Protein AF-A0A973MLP5-F1 (afdb_monomer_lite)

Secondary structure (DSSP, 8-state):
-HHHHHHHHHHHHHHS-PPEEEE-TTS-EEEEEEEEEEEETTEEEEEEEEEETTEEEEEEEEETTTHHHHHHHHHHT--EEEE-TTSEEEEEE-SSSSEEEEEEEEEEEETTEEEEEEEEEEEEGGGHHHHHHHHHHHHHHHGGG--

pLDDT: mean 86.22, std 13.73, range [50.25, 98.44]

Sequence (147 aa):
MSDFHHALDAVIADITPQPWDHTTPDGTRLRVIPDGQPAGEGEAEVLLQITVDKTLAAQLGITTTDLPGLIGALTARRPWETSTVLDSLLDLTYPDDASVLLLITETVWEDRDNHAVSTSIRLPEQQRLPLASALRRAYDVARGWED

Foldseek 3Di:
DVVVVVVVVVVCVVLVQDWDWDADPQGKMWIWALPLDAPDAQKFWIKIFIAHPNHGQDIDTDILVCLVVLLCCLVVVHWDKDADPQRKIWTWHDPDPFWIKIKIWHWDDDDPDIDIDIDMDIDTNVCSNVVSVSSVSSSVSSNVSGD

Radius of gyration: 16.74 Å; chains: 1; bounding box: 30×42×54 Å

Structure (mmCIF, N/CA/C/O backbone):
data_AF-A0A973MLP5-F1
#
_entry.id   AF-A0A973MLP5-F1
#
loop_
_atom_site.group_PDB
_atom_site.id
_atom_site.type_symbol
_atom_site.label_atom_id
_atom_site.label_alt_id
_atom_site.label_comp_id
_atom_site.label_asym_id
_atom_site.label_entity_id
_atom_site.label_seq_id
_atom_site.pdbx_PDB_ins_code
_atom_site.Cartn_x
_atom_site.Cartn_y
_atom_site.Cartn_z
_atom_site.occupancy
_atom_site.B_iso_or_equiv
_atom_site.auth_seq_id
_atom_site.auth_comp_id
_atom_site.auth_asym_id
_atom_site.auth_atom_id
_atom_site.pdbx_PDB_model_num
ATOM 1 N N . MET A 1 1 ? 13.971 -0.655 39.583 1.00 51.66 1 MET A N 1
ATOM 2 C CA . MET A 1 1 ? 13.082 0.212 38.769 1.00 51.66 1 MET A CA 1
ATOM 3 C C . MET A 1 1 ? 13.498 0.331 37.296 1.00 51.66 1 MET A C 1
ATOM 5 O O . MET A 1 1 ? 12.648 0.716 36.506 1.00 51.66 1 MET A O 1
ATOM 9 N N . SER A 1 2 ? 14.734 -0.026 36.901 1.00 59.03 2 SER A N 1
ATOM 10 C CA . SER A 1 2 ? 15.176 -0.034 35.488 1.00 59.03 2 SER A CA 1
ATOM 11 C C . SER A 1 2 ? 14.609 -1.201 34.662 1.00 59.03 2 SER A C 1
ATOM 13 O O . SER A 1 2 ? 14.327 -1.021 33.486 1.00 59.03 2 SER A O 1
ATOM 15 N N . ASP A 1 3 ? 14.389 -2.368 35.279 1.00 71.56 3 ASP A N 1
ATOM 16 C CA . ASP A 1 3 ? 13.869 -3.566 34.589 1.00 71.56 3 ASP A CA 1
ATOM 17 C C . ASP A 1 3 ? 12.427 -3.414 34.097 1.00 71.56 3 ASP A C 1
ATOM 19 O O . ASP A 1 3 ? 12.083 -3.902 33.028 1.00 71.56 3 ASP A O 1
ATOM 23 N N . PHE A 1 4 ? 11.576 -2.718 34.861 1.00 68.06 4 PHE A N 1
ATOM 24 C CA . PHE A 1 4 ? 10.172 -2.542 34.489 1.00 68.06 4 PHE A CA 1
ATOM 25 C C . PHE A 1 4 ? 10.020 -1.628 33.274 1.00 68.06 4 PHE A C 1
ATOM 27 O O . PHE A 1 4 ? 9.259 -1.957 32.379 1.00 68.06 4 PHE A O 1
ATOM 34 N N . HIS A 1 5 ? 10.772 -0.525 33.208 1.00 53.66 5 HIS A N 1
ATOM 35 C CA . HIS A 1 5 ? 10.753 0.350 32.035 1.00 53.66 5 HIS A CA 1
ATOM 36 C C . HIS A 1 5 ? 11.339 -0.345 30.807 1.00 53.66 5 HIS A C 1
ATOM 38 O O . HIS A 1 5 ? 10.755 -0.249 29.746 1.00 53.66 5 HIS A O 1
ATOM 44 N N . HIS A 1 6 ? 12.406 -1.136 30.952 1.00 63.72 6 HIS A N 1
ATOM 45 C CA . HIS A 1 6 ? 12.964 -1.886 29.825 1.00 63.72 6 HIS A CA 1
ATOM 46 C C . HIS A 1 6 ? 12.014 -2.983 29.316 1.00 63.72 6 HIS A C 1
ATOM 48 O O . HIS A 1 6 ? 11.862 -3.165 28.113 1.00 63.72 6 HIS A O 1
ATOM 54 N N . ALA A 1 7 ? 11.341 -3.699 30.223 1.00 63.44 7 ALA A N 1
ATOM 55 C CA . ALA A 1 7 ? 10.316 -4.672 29.861 1.00 63.44 7 ALA A CA 1
ATOM 56 C C . ALA A 1 7 ? 9.083 -3.996 29.245 1.00 63.44 7 ALA A C 1
ATOM 58 O O . ALA A 1 7 ? 8.513 -4.523 28.297 1.00 63.44 7 ALA A O 1
ATOM 59 N N . LEU A 1 8 ? 8.691 -2.825 29.753 1.00 58.28 8 LEU A N 1
ATOM 60 C CA . LEU A 1 8 ? 7.599 -2.033 29.200 1.00 58.28 8 LEU A CA 1
ATOM 61 C C . LEU A 1 8 ? 7.960 -1.485 27.817 1.00 58.28 8 LEU A C 1
ATOM 63 O O . LEU A 1 8 ? 7.131 -1.581 26.932 1.00 58.28 8 LEU A O 1
ATOM 67 N N . ASP A 1 9 ? 9.180 -0.995 27.599 1.00 52.22 9 ASP A N 1
ATOM 68 C CA . ASP A 1 9 ? 9.661 -0.508 26.301 1.00 52.22 9 ASP A CA 1
ATOM 69 C C . ASP A 1 9 ? 9.785 -1.648 25.282 1.00 52.22 9 ASP A C 1
ATOM 71 O O . ASP A 1 9 ? 9.446 -1.468 24.117 1.00 52.22 9 ASP A O 1
ATOM 75 N N . ALA A 1 10 ? 10.215 -2.839 25.713 1.00 55.44 10 ALA A N 1
ATOM 76 C CA . ALA A 1 10 ? 10.251 -4.037 24.875 1.00 55.44 10 ALA A CA 1
ATOM 77 C C . ALA A 1 10 ? 8.840 -4.509 24.500 1.00 55.44 10 ALA A C 1
ATOM 79 O O . ALA A 1 10 ? 8.581 -4.810 23.340 1.00 55.44 10 ALA A O 1
ATOM 80 N N . VAL A 1 11 ? 7.913 -4.509 25.464 1.00 57.78 11 VAL A N 1
ATOM 81 C CA . VAL A 1 11 ? 6.503 -4.799 25.203 1.00 57.78 11 VAL A CA 1
ATOM 82 C C . VAL A 1 11 ? 5.937 -3.734 24.273 1.00 57.78 11 VAL A C 1
ATOM 84 O O . VAL A 1 11 ? 5.436 -4.096 23.225 1.00 57.78 11 VAL A O 1
ATOM 87 N N . ILE A 1 12 ? 6.093 -2.441 24.565 1.00 52.91 12 ILE A N 1
ATOM 88 C CA . ILE A 1 12 ? 5.662 -1.327 23.708 1.00 52.91 12 ILE A CA 1
ATOM 89 C C . ILE A 1 12 ? 6.242 -1.464 22.298 1.00 52.91 12 ILE A C 1
ATOM 91 O O . ILE A 1 12 ? 5.501 -1.268 21.346 1.00 52.91 12 ILE A O 1
ATOM 95 N N . ALA A 1 13 ? 7.505 -1.848 22.122 1.00 54.75 13 ALA A N 1
ATOM 96 C CA . ALA A 1 13 ? 8.087 -2.096 20.802 1.00 54.75 13 ALA A CA 1
ATOM 97 C C . ALA A 1 13 ? 7.455 -3.301 20.075 1.00 54.75 13 ALA A C 1
ATOM 99 O O . ALA A 1 13 ? 7.310 -3.248 18.853 1.00 54.75 13 ALA A O 1
ATOM 100 N N . ASP A 1 14 ? 7.047 -4.335 20.818 1.00 50.25 14 ASP A N 1
ATOM 101 C CA . ASP A 1 14 ? 6.340 -5.522 20.315 1.00 50.25 14 ASP A CA 1
ATOM 102 C C . ASP A 1 14 ? 4.848 -5.265 20.007 1.00 50.25 14 ASP A C 1
ATOM 104 O O . ASP A 1 14 ? 4.298 -5.891 19.100 1.00 50.25 14 ASP A O 1
ATOM 108 N N . ILE A 1 15 ? 4.177 -4.358 20.734 1.00 55.72 15 ILE A N 1
ATOM 109 C CA . ILE A 1 15 ? 2.757 -3.988 20.518 1.00 55.72 15 ILE A CA 1
ATOM 110 C C . ILE A 1 15 ? 2.563 -2.712 19.688 1.00 55.72 15 ILE A C 1
ATOM 112 O O . ILE A 1 15 ? 1.469 -2.508 19.164 1.00 55.72 15 ILE A O 1
ATOM 116 N N . THR A 1 16 ? 3.587 -1.873 19.513 1.00 59.19 16 THR A N 1
ATOM 117 C CA . THR A 1 16 ? 3.548 -0.762 18.552 1.00 59.19 16 THR A CA 1
ATOM 118 C C . THR A 1 16 ? 3.746 -1.366 17.170 1.00 59.19 16 THR A C 1
ATOM 120 O O . THR A 1 16 ? 4.807 -1.942 16.909 1.00 59.19 16 THR A O 1
ATOM 123 N N . PRO A 1 17 ? 2.765 -1.274 16.262 1.00 62.91 17 PRO A N 1
ATOM 124 C CA . PRO A 1 17 ? 2.899 -1.889 14.957 1.00 62.91 17 PRO A CA 1
ATOM 125 C C . PRO A 1 17 ? 4.029 -1.197 14.220 1.00 62.91 17 PRO A C 1
ATOM 127 O O . PRO A 1 17 ? 3.962 -0.016 13.882 1.00 62.91 17 PRO A O 1
ATOM 130 N N . GLN A 1 18 ? 5.089 -1.958 13.991 1.00 70.38 18 GLN A N 1
ATOM 131 C CA . GLN A 1 18 ? 6.206 -1.481 13.209 1.00 70.38 18 GLN A CA 1
ATOM 132 C C . GLN A 1 18 ? 5.737 -1.275 11.765 1.00 70.38 18 GLN A C 1
ATOM 134 O O . GLN A 1 18 ? 4.982 -2.110 11.243 1.00 70.38 18 GLN A O 1
ATOM 139 N N . PRO A 1 19 ? 6.185 -0.195 11.103 1.00 81.94 19 PRO A N 1
ATOM 140 C CA . PRO A 1 19 ? 5.989 -0.038 9.677 1.00 81.94 19 PRO A CA 1
ATOM 141 C C . PRO A 1 19 ? 6.447 -1.294 8.940 1.00 81.94 19 PRO A C 1
ATOM 143 O O . PRO A 1 19 ? 7.475 -1.889 9.271 1.00 81.94 19 PRO A O 1
ATOM 146 N N . TRP A 1 20 ? 5.665 -1.718 7.956 1.00 93.25 20 TRP A N 1
ATOM 147 C CA . TRP A 1 20 ? 6.081 -2.795 7.068 1.00 93.25 20 TRP A CA 1
ATOM 148 C C . TRP A 1 20 ? 6.808 -2.188 5.878 1.00 93.25 20 TRP A C 1
ATOM 150 O O . TRP A 1 20 ? 6.315 -1.232 5.285 1.00 93.25 20 TRP A O 1
ATOM 160 N N . ASP A 1 21 ? 7.955 -2.756 5.528 1.00 94.56 21 ASP A N 1
ATOM 161 C CA . ASP A 1 21 ? 8.803 -2.294 4.438 1.00 94.56 21 ASP A CA 1
ATOM 162 C C . ASP A 1 21 ? 9.060 -3.441 3.450 1.00 94.56 21 ASP A C 1
ATOM 164 O O . ASP A 1 21 ? 9.319 -4.582 3.844 1.00 94.56 21 ASP A O 1
ATOM 168 N N . HIS A 1 22 ? 9.055 -3.123 2.158 1.00 95.44 22 HIS A N 1
ATOM 169 C CA . HIS A 1 22 ? 9.545 -4.002 1.103 1.00 95.44 22 HIS A CA 1
ATOM 170 C C . HIS A 1 22 ? 10.388 -3.215 0.108 1.00 95.44 22 HIS A C 1
ATOM 172 O O . HIS A 1 22 ? 9.946 -2.185 -0.393 1.00 95.44 22 HIS A O 1
ATOM 178 N N . THR A 1 23 ? 11.572 -3.735 -0.214 1.00 96.62 23 THR A N 1
ATOM 179 C CA . THR A 1 23 ? 12.464 -3.161 -1.226 1.00 96.62 23 THR A CA 1
ATOM 180 C C . THR A 1 23 ? 12.579 -4.118 -2.404 1.00 96.62 23 THR A C 1
ATOM 182 O O . THR A 1 23 ? 12.970 -5.276 -2.232 1.00 96.62 23 THR A O 1
ATOM 185 N N . THR A 1 24 ? 12.245 -3.637 -3.597 1.00 94.06 24 THR A N 1
ATOM 186 C CA . THR A 1 24 ? 12.389 -4.372 -4.855 1.00 94.06 24 THR A CA 1
ATOM 187 C C . THR A 1 24 ? 13.855 -4.395 -5.313 1.00 94.06 24 THR A C 1
ATOM 189 O O . THR A 1 24 ? 14.669 -3.594 -4.846 1.00 94.06 24 THR A O 1
ATOM 192 N N . PRO A 1 25 ? 14.245 -5.309 -6.226 1.00 93.75 25 PRO A N 1
ATOM 193 C CA . PRO A 1 25 ? 15.635 -5.424 -6.682 1.00 93.75 25 PRO A CA 1
ATOM 194 C C . PRO A 1 25 ? 16.215 -4.161 -7.336 1.00 93.75 25 PRO A C 1
ATOM 196 O O . PRO A 1 25 ? 17.431 -3.991 -7.346 1.00 93.75 25 PRO A O 1
ATOM 199 N N . ASP A 1 26 ? 15.362 -3.293 -7.881 1.00 92.44 26 ASP A N 1
ATOM 200 C CA . ASP A 1 26 ? 15.738 -2.000 -8.465 1.00 92.44 26 ASP A CA 1
ATOM 201 C C . ASP A 1 26 ? 15.962 -0.894 -7.414 1.00 92.44 26 ASP A C 1
ATOM 203 O O . ASP A 1 26 ? 16.326 0.219 -7.771 1.00 92.44 26 ASP A O 1
ATOM 207 N N . GLY A 1 27 ? 15.776 -1.192 -6.124 1.00 93.56 27 GLY A N 1
ATOM 208 C CA . GLY A 1 27 ? 15.956 -0.240 -5.030 1.00 93.56 27 GLY A CA 1
ATOM 209 C C . GLY A 1 27 ? 14.708 0.574 -4.678 1.00 93.56 27 GLY A C 1
ATOM 210 O O . GLY A 1 27 ? 14.761 1.340 -3.711 1.00 93.56 27 GLY A O 1
ATOM 211 N N . THR A 1 28 ? 13.587 0.391 -5.384 1.00 96.75 28 THR A N 1
ATOM 212 C CA . THR A 1 28 ? 12.309 1.008 -5.006 1.00 96.75 28 THR A CA 1
ATOM 213 C C . THR A 1 28 ? 11.803 0.392 -3.703 1.00 96.75 28 THR A C 1
ATOM 215 O O . THR A 1 28 ? 11.809 -0.825 -3.522 1.00 96.75 28 THR A O 1
ATOM 218 N N . ARG A 1 29 ? 11.368 1.221 -2.755 1.00 97.31 29 ARG A N 1
ATOM 219 C CA . ARG A 1 29 ? 10.854 0.767 -1.458 1.00 97.31 29 ARG A CA 1
ATOM 220 C C . ARG A 1 29 ? 9.405 1.185 -1.270 1.00 97.31 29 ARG A C 1
ATOM 222 O O . ARG A 1 29 ? 9.103 2.366 -1.392 1.00 97.31 29 ARG A O 1
ATOM 229 N N . LEU A 1 30 ? 8.553 0.235 -0.897 1.00 97.25 30 LEU A N 1
ATOM 230 C CA . LEU A 1 30 ? 7.208 0.481 -0.384 1.00 97.25 30 LEU A CA 1
ATOM 231 C C . LEU A 1 30 ? 7.207 0.365 1.136 1.00 97.25 30 LEU A C 1
ATOM 233 O O . LEU A 1 30 ? 7.712 -0.621 1.675 1.00 97.25 30 LEU A O 1
ATOM 237 N N . ARG A 1 31 ? 6.587 1.336 1.803 1.00 96.25 31 ARG A N 1
ATOM 238 C CA . ARG A 1 31 ? 6.375 1.335 3.249 1.00 96.25 31 ARG A CA 1
ATOM 239 C C . ARG A 1 31 ? 4.904 1.538 3.589 1.00 96.25 31 ARG A C 1
ATOM 241 O O . ARG A 1 31 ? 4.260 2.403 3.005 1.00 96.25 31 ARG A O 1
ATOM 248 N N . VAL A 1 32 ? 4.404 0.758 4.544 1.00 94.81 32 VAL A N 1
ATOM 249 C CA . VAL A 1 32 ? 3.080 0.916 5.162 1.00 94.81 32 VAL A CA 1
ATOM 250 C C . VAL A 1 32 ? 3.287 1.465 6.566 1.00 94.81 32 VAL A C 1
ATOM 252 O O . VAL A 1 32 ? 3.918 0.797 7.389 1.00 94.81 32 VAL A O 1
ATOM 255 N N . ILE A 1 33 ? 2.775 2.663 6.841 1.00 91.00 33 ILE A N 1
ATOM 256 C CA . ILE A 1 33 ? 2.917 3.338 8.134 1.00 91.00 33 ILE A CA 1
ATOM 257 C C . ILE A 1 33 ? 1.533 3.472 8.783 1.00 91.00 33 ILE A C 1
ATOM 259 O O . ILE A 1 33 ? 0.649 4.099 8.196 1.00 91.00 33 ILE A O 1
ATOM 263 N N . PRO A 1 34 ? 1.330 2.918 9.989 1.00 83.50 34 PRO A N 1
ATOM 264 C CA . PRO A 1 34 ? 0.166 3.234 10.805 1.00 83.50 34 PRO A CA 1
ATOM 265 C C . PRO A 1 34 ? 0.350 4.651 11.357 1.00 83.50 34 PRO A C 1
ATOM 267 O O . PRO A 1 34 ? 1.000 4.837 12.381 1.00 83.50 34 PRO A O 1
ATOM 270 N N . ASP A 1 35 ? -0.126 5.654 10.627 1.00 73.81 35 ASP A N 1
ATOM 271 C CA . ASP A 1 35 ? 0.119 7.056 10.976 1.00 73.81 35 ASP A CA 1
ATOM 272 C C . ASP A 1 35 ? -0.868 7.548 12.041 1.00 73.81 35 ASP A C 1
ATOM 274 O O . ASP A 1 35 ? -0.519 8.408 12.842 1.00 73.81 35 ASP A O 1
ATOM 278 N N . GLY A 1 36 ? -2.076 6.967 12.112 1.00 59.84 36 GLY A N 1
ATOM 279 C CA . GLY A 1 36 ? -3.074 7.305 13.139 1.00 59.84 36 GLY A CA 1
ATOM 280 C C . GLY A 1 36 ? -3.491 8.780 13.121 1.00 59.84 36 GLY A C 1
ATOM 281 O O . GLY A 1 36 ? -4.188 9.235 14.024 1.00 59.84 36 GLY A O 1
ATOM 282 N N . GLN A 1 37 ? -3.047 9.533 12.111 1.00 64.00 37 GLN A N 1
ATOM 283 C CA . GLN A 1 37 ? -3.394 10.926 11.934 1.00 64.00 37 GLN A CA 1
ATOM 284 C C . GLN A 1 37 ? -4.842 11.016 11.457 1.00 64.00 37 GLN A C 1
ATOM 286 O O . GLN A 1 37 ? -5.270 10.193 10.638 1.00 64.00 37 GLN A O 1
ATOM 291 N N . PRO A 1 38 ? -5.598 11.997 11.972 1.00 60.38 38 PRO A N 1
ATOM 292 C CA . PRO A 1 38 ? -6.969 12.186 11.554 1.00 60.38 38 PRO A CA 1
ATOM 293 C C . PRO A 1 38 ? -7.029 12.676 10.100 1.00 60.38 38 PRO A C 1
ATOM 295 O O . PRO A 1 38 ? -6.465 13.720 9.773 1.00 60.38 38 PRO A O 1
ATOM 298 N N . ALA A 1 39 ? -7.760 11.945 9.255 1.00 60.97 39 ALA A N 1
ATOM 299 C CA . ALA A 1 39 ? -8.156 12.345 7.899 1.00 60.97 39 ALA A CA 1
ATOM 300 C C . ALA A 1 39 ? -9.210 13.474 7.912 1.00 60.97 39 ALA A C 1
ATOM 302 O O . ALA A 1 39 ? -9.477 14.117 6.897 1.00 60.97 39 ALA A O 1
ATOM 303 N N . GLY A 1 40 ? -9.846 13.686 9.070 1.00 64.44 40 GLY A N 1
ATOM 304 C CA . GLY A 1 40 ? -11.014 14.537 9.283 1.00 64.44 40 GLY A CA 1
ATOM 305 C C . GLY A 1 40 ? -11.717 14.179 10.598 1.00 64.44 40 GLY A C 1
ATOM 306 O O . GLY A 1 40 ? -11.166 13.441 11.415 1.00 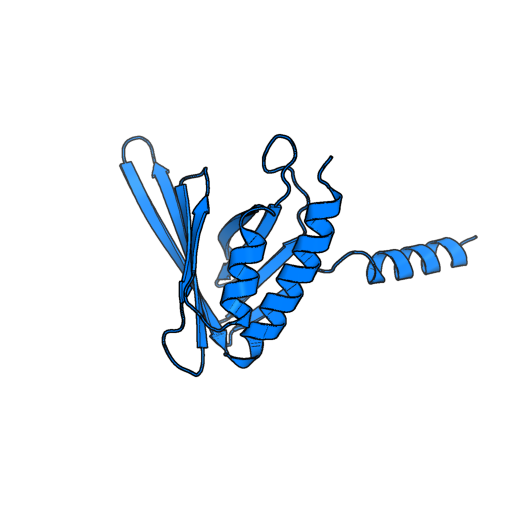64.44 40 GLY A O 1
ATOM 307 N N . GLU A 1 41 ? -12.928 14.701 10.830 1.00 62.88 41 GLU A N 1
ATOM 308 C CA . GLU A 1 41 ? -13.732 14.329 12.009 1.00 62.88 41 GLU A CA 1
ATOM 309 C C . GLU A 1 41 ? -14.026 12.816 12.015 1.00 62.88 41 GLU A C 1
ATOM 311 O O . GLU A 1 41 ? -14.817 12.333 11.209 1.00 62.88 41 GLU A O 1
ATOM 316 N N . GLY A 1 42 ? -13.407 12.083 12.946 1.00 64.00 42 GLY A N 1
ATOM 317 C CA . GLY A 1 42 ? -13.700 10.671 13.222 1.00 64.00 42 GLY A CA 1
ATOM 318 C C . GLY A 1 42 ? -13.050 9.645 12.287 1.00 64.00 42 GLY A C 1
ATOM 319 O O . GLY A 1 42 ? -13.372 8.464 12.391 1.00 64.00 42 GLY A O 1
ATOM 320 N N . GLU A 1 43 ? -12.146 10.055 11.395 1.00 77.38 43 GLU A N 1
ATOM 321 C CA . GLU A 1 43 ? -11.480 9.148 10.450 1.00 77.38 43 GLU A CA 1
ATOM 322 C C . GLU A 1 43 ? -9.965 9.169 10.639 1.00 77.38 43 GLU A C 1
ATOM 324 O O . GLU A 1 43 ? -9.372 10.240 10.743 1.00 77.38 43 GLU A O 1
ATOM 329 N N . ALA A 1 44 ? -9.330 7.996 10.640 1.00 86.25 44 ALA A N 1
ATOM 330 C CA . ALA A 1 44 ? -7.876 7.851 10.675 1.00 86.25 44 ALA A CA 1
ATOM 331 C C . ALA A 1 44 ? -7.321 7.337 9.335 1.00 86.25 44 ALA A C 1
ATOM 333 O O . ALA A 1 44 ? -8.035 6.708 8.549 1.00 86.25 44 ALA A O 1
ATOM 334 N N . GLU A 1 45 ? -6.025 7.549 9.093 1.00 89.38 45 GLU A N 1
ATOM 335 C CA . GLU A 1 45 ? -5.350 7.083 7.874 1.00 89.38 45 GLU A CA 1
ATOM 336 C C . GLU A 1 45 ? -4.198 6.101 8.129 1.00 89.38 45 GLU A C 1
ATOM 338 O O . GLU A 1 45 ? -3.539 6.081 9.176 1.00 89.38 45 GLU A O 1
ATOM 343 N N . VAL A 1 46 ? -3.922 5.295 7.103 1.00 90.88 46 VAL A N 1
ATOM 344 C CA . VAL A 1 46 ? -2.682 4.533 6.939 1.00 90.88 46 VAL A CA 1
ATOM 345 C C . VAL A 1 46 ? -1.925 5.102 5.749 1.00 90.88 46 VAL A C 1
ATOM 347 O O . VAL A 1 46 ? -2.463 5.162 4.644 1.00 90.88 46 VAL A O 1
ATOM 350 N N . LEU A 1 47 ? -0.660 5.472 5.953 1.00 92.38 47 LEU A N 1
ATOM 351 C CA . LEU A 1 47 ? 0.169 6.003 4.876 1.00 92.38 47 LEU A CA 1
ATOM 352 C C . LEU A 1 47 ? 0.840 4.876 4.090 1.00 92.38 47 LEU A C 1
ATOM 354 O O . LEU A 1 47 ? 1.479 3.982 4.655 1.00 92.38 47 LEU A O 1
ATOM 358 N N . LEU A 1 48 ? 0.772 4.986 2.768 1.00 94.00 48 LEU A N 1
ATOM 359 C CA . LEU A 1 48 ? 1.647 4.297 1.832 1.00 94.00 48 LEU A CA 1
ATOM 360 C C . LEU A 1 48 ? 2.726 5.258 1.348 1.00 94.00 48 LEU A C 1
ATOM 362 O O . LEU A 1 48 ? 2.418 6.354 0.892 1.00 94.00 48 LEU A O 1
ATOM 366 N N . GLN A 1 49 ? 3.987 4.837 1.399 1.00 94.81 49 GLN A N 1
ATOM 367 C CA . GLN A 1 49 ? 5.108 5.603 0.855 1.00 94.81 49 GLN A CA 1
ATOM 368 C C . GLN A 1 49 ? 5.869 4.780 -0.175 1.00 94.81 49 GLN A C 1
ATOM 370 O O . GLN A 1 49 ? 6.282 3.656 0.117 1.00 94.81 49 GLN A O 1
ATOM 375 N N . ILE A 1 50 ? 6.123 5.371 -1.342 1.00 96.38 50 ILE A N 1
ATOM 376 C CA . ILE A 1 50 ? 7.036 4.827 -2.348 1.00 96.38 50 ILE A CA 1
ATOM 377 C C . ILE A 1 50 ? 8.299 5.690 -2.361 1.00 96.38 50 ILE A C 1
ATOM 379 O O . ILE A 1 50 ? 8.249 6.897 -2.580 1.00 96.38 50 ILE A O 1
ATOM 383 N N . THR A 1 51 ? 9.451 5.077 -2.099 1.00 96.75 51 THR A N 1
ATOM 384 C CA . THR A 1 51 ? 10.772 5.716 -2.169 1.00 96.75 51 THR A CA 1
ATOM 385 C C . THR A 1 51 ? 11.544 5.155 -3.362 1.00 96.75 51 THR A C 1
ATOM 387 O O . THR A 1 51 ? 11.697 3.941 -3.452 1.00 96.75 51 THR A O 1
ATOM 390 N N . VAL A 1 52 ? 12.084 6.014 -4.228 1.00 94.81 52 VAL A N 1
ATOM 391 C CA . VAL A 1 52 ? 12.961 5.641 -5.355 1.00 94.81 52 VAL A CA 1
ATOM 392 C C . VAL A 1 52 ? 14.319 6.302 -5.137 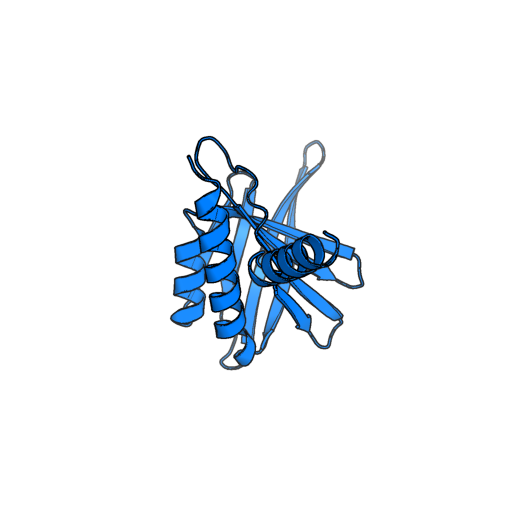1.00 94.81 52 VAL A C 1
ATOM 394 O O . VAL A 1 52 ? 14.381 7.498 -4.861 1.00 94.81 52 VAL A O 1
ATOM 397 N N . ASP A 1 53 ? 15.410 5.535 -5.188 1.00 90.19 53 ASP A N 1
ATOM 398 C CA . ASP A 1 53 ? 16.782 6.045 -5.008 1.00 90.19 53 ASP A CA 1
ATOM 399 C C . ASP A 1 53 ? 16.972 6.956 -3.775 1.00 90.19 53 ASP A C 1
ATOM 401 O O . ASP A 1 53 ? 17.715 7.936 -3.800 1.00 90.19 53 ASP A O 1
ATOM 405 N N . LYS A 1 54 ? 16.320 6.599 -2.657 1.00 86.88 54 LYS A N 1
ATOM 406 C CA . LYS A 1 54 ? 16.293 7.335 -1.369 1.00 86.88 54 LYS A CA 1
ATOM 407 C C . LYS A 1 54 ? 15.462 8.625 -1.357 1.00 86.88 54 LYS A C 1
ATOM 409 O O . LYS A 1 54 ? 15.379 9.261 -0.308 1.00 86.88 54 LYS A O 1
ATOM 414 N N . THR A 1 55 ? 14.823 8.982 -2.462 1.00 91.69 55 THR A N 1
ATOM 415 C CA . THR A 1 55 ? 13.890 10.110 -2.548 1.00 91.69 55 THR A CA 1
ATOM 416 C C . THR A 1 55 ? 12.465 9.610 -2.343 1.00 91.69 55 THR A C 1
ATOM 418 O O . THR A 1 55 ? 12.077 8.598 -2.930 1.00 91.69 55 THR A O 1
ATOM 421 N N . LEU A 1 56 ? 11.677 10.292 -1.505 1.00 92.25 56 LEU A N 1
ATO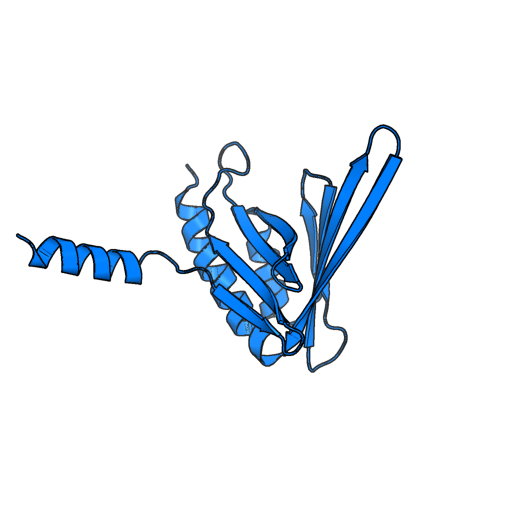M 422 C CA . LEU A 1 56 ? 10.240 10.030 -1.403 1.00 92.25 56 LEU A CA 1
ATOM 423 C C . LEU A 1 56 ? 9.589 10.425 -2.734 1.00 92.25 56 LEU A C 1
ATOM 425 O O . LEU A 1 56 ? 9.580 11.602 -3.080 1.00 92.25 56 LEU A O 1
ATOM 429 N N . ALA A 1 57 ? 9.122 9.433 -3.487 1.00 93.12 57 ALA A N 1
ATOM 430 C CA . ALA A 1 57 ? 8.605 9.599 -4.842 1.00 93.12 57 ALA A CA 1
ATOM 431 C C . ALA A 1 57 ? 7.075 9.699 -4.888 1.00 93.12 57 ALA A C 1
ATOM 433 O O . ALA A 1 57 ? 6.545 10.270 -5.833 1.00 93.12 57 ALA A O 1
ATOM 434 N N . ALA A 1 58 ? 6.384 9.123 -3.901 1.00 93.00 58 ALA A N 1
ATOM 435 C CA . ALA A 1 58 ? 4.955 9.320 -3.678 1.00 93.00 58 ALA A CA 1
ATOM 436 C C . ALA A 1 58 ? 4.582 8.991 -2.230 1.00 93.00 58 ALA A C 1
ATOM 438 O O . ALA A 1 58 ? 5.198 8.113 -1.606 1.00 93.00 58 ALA A O 1
ATOM 439 N N . GLN A 1 59 ? 3.548 9.655 -1.718 1.00 91.75 59 GLN A N 1
ATOM 440 C CA . GLN A 1 59 ? 2.931 9.338 -0.435 1.00 91.75 59 GLN A CA 1
ATOM 441 C C . GLN A 1 59 ? 1.415 9.481 -0.528 1.00 91.75 59 GLN A C 1
ATOM 443 O O . GLN A 1 59 ? 0.917 10.493 -0.999 1.00 91.75 59 GLN A O 1
ATOM 448 N N . LEU A 1 60 ? 0.685 8.496 -0.013 1.00 91.38 60 LEU A N 1
ATOM 449 C CA . LEU A 1 60 ? -0.770 8.538 0.020 1.00 91.38 60 LEU A CA 1
ATOM 450 C C . LEU A 1 60 ? -1.311 8.076 1.369 1.00 91.38 60 LEU A C 1
ATOM 452 O O . LEU A 1 60 ? -0.969 6.984 1.823 1.00 91.38 60 LEU A O 1
ATOM 456 N N . GLY A 1 61 ? -2.182 8.884 1.970 1.00 90.75 61 GLY A N 1
ATOM 457 C CA . GLY A 1 61 ? -3.041 8.464 3.071 1.00 90.75 61 GLY A CA 1
ATOM 458 C C . GLY A 1 61 ? -4.260 7.715 2.552 1.00 90.75 61 GLY A C 1
ATOM 459 O O . GLY A 1 61 ? -4.955 8.184 1.653 1.00 90.75 61 GLY A O 1
ATOM 460 N N . ILE A 1 62 ? -4.489 6.517 3.085 1.00 91.06 62 ILE A N 1
ATOM 461 C CA . ILE A 1 62 ? -5.696 5.735 2.826 1.00 91.06 62 ILE A CA 1
ATOM 462 C C . ILE A 1 62 ? -6.525 5.745 4.097 1.00 91.06 62 ILE A C 1
ATOM 464 O O . ILE A 1 62 ? -6.059 5.279 5.142 1.00 91.06 62 ILE A O 1
ATOM 468 N N . THR A 1 63 ? -7.757 6.230 3.991 1.00 90.88 63 THR A N 1
ATOM 469 C CA . THR A 1 63 ? -8.693 6.243 5.112 1.00 90.88 63 THR A CA 1
ATOM 470 C C . THR A 1 63 ? -9.039 4.821 5.540 1.00 90.88 63 THR A C 1
ATOM 472 O O . THR A 1 63 ? -9.085 3.875 4.744 1.00 90.88 63 THR A O 1
ATOM 475 N N . THR A 1 64 ? -9.331 4.651 6.819 1.00 90.38 64 THR A N 1
ATOM 476 C CA . THR A 1 64 ? -9.919 3.422 7.371 1.00 90.38 64 THR A CA 1
ATOM 477 C C . THR A 1 64 ? -11.221 3.011 6.674 1.00 90.38 64 THR A C 1
ATOM 479 O O . THR A 1 64 ? -11.528 1.821 6.643 1.00 90.38 64 THR A O 1
ATOM 482 N N . THR A 1 65 ? -11.963 3.936 6.062 1.00 90.94 65 THR A N 1
ATOM 483 C CA . THR A 1 65 ? -13.151 3.623 5.252 1.00 90.94 65 THR A CA 1
ATOM 484 C C . THR A 1 65 ? -12.789 2.842 3.981 1.00 90.94 65 THR A C 1
ATOM 486 O O . THR A 1 65 ? -13.427 1.829 3.674 1.00 90.94 65 THR A O 1
ATOM 489 N N . ASP A 1 66 ? -11.729 3.245 3.276 1.00 92.56 66 ASP A N 1
ATOM 490 C CA . ASP A 1 66 ? -11.324 2.638 2.000 1.00 92.56 66 ASP A CA 1
ATOM 491 C C . ASP A 1 66 ? -10.394 1.430 2.161 1.00 92.56 66 ASP A C 1
ATOM 493 O O . ASP A 1 66 ? -10.398 0.497 1.346 1.00 92.56 66 ASP A O 1
ATOM 497 N N . LEU A 1 67 ? -9.602 1.404 3.234 1.00 93.31 67 LEU A N 1
ATOM 498 C CA . LEU A 1 67 ? -8.567 0.398 3.460 1.00 93.31 67 LEU A CA 1
ATOM 499 C C . LEU A 1 67 ? -9.079 -1.064 3.452 1.00 93.31 67 LEU A C 1
ATOM 501 O O . LEU A 1 67 ? -8.393 -1.931 2.894 1.00 93.31 67 LEU A O 1
ATOM 505 N N . PRO A 1 68 ? -10.283 -1.395 3.973 1.00 96.31 68 PRO A N 1
ATOM 506 C CA . PRO A 1 68 ? -10.876 -2.722 3.817 1.00 96.31 68 PRO A CA 1
ATOM 507 C C . PRO A 1 68 ? -11.052 -3.149 2.353 1.00 96.31 68 PRO A C 1
ATOM 509 O O . PRO A 1 68 ? -10.877 -4.333 2.042 1.00 96.31 68 PRO A O 1
ATOM 512 N N . GLY A 1 69 ? -11.365 -2.205 1.459 1.00 97.06 69 GLY A N 1
ATOM 513 C CA . GLY A 1 69 ? -11.487 -2.429 0.020 1.00 97.06 69 GLY A CA 1
ATOM 514 C C . GLY A 1 69 ? -10.169 -2.896 -0.590 1.00 97.06 69 GLY A C 1
ATOM 515 O O . GLY A 1 69 ? -10.129 -3.968 -1.208 1.00 97.06 69 GLY A O 1
ATOM 516 N N . LEU A 1 70 ? -9.084 -2.165 -0.312 1.00 97.25 70 LEU A N 1
ATOM 517 C CA . LEU A 1 70 ? -7.725 -2.511 -0.734 1.00 97.25 70 LEU A CA 1
ATOM 518 C C . LEU A 1 70 ? -7.276 -3.876 -0.188 1.00 97.25 70 LEU A C 1
ATOM 520 O O . LEU A 1 70 ? -6.805 -4.727 -0.944 1.00 97.25 70 LEU A O 1
ATOM 524 N N . ILE A 1 71 ? -7.459 -4.131 1.113 1.00 98.25 71 ILE A N 1
ATOM 525 C CA . ILE A 1 71 ? -7.085 -5.413 1.741 1.00 98.25 71 ILE A CA 1
ATOM 526 C C . ILE A 1 71 ? -7.850 -6.576 1.100 1.00 98.25 71 ILE A C 1
ATOM 528 O O . ILE A 1 71 ? -7.276 -7.635 0.816 1.00 98.25 71 ILE A O 1
ATOM 532 N N . GLY A 1 72 ? -9.153 -6.395 0.870 1.00 98.44 72 GLY A N 1
ATOM 533 C CA . GLY A 1 72 ? -9.990 -7.385 0.202 1.00 98.44 72 GLY A CA 1
ATOM 534 C C . GLY A 1 72 ? -9.537 -7.633 -1.235 1.00 98.44 72 GLY A C 1
ATOM 535 O O . GLY A 1 72 ? -9.485 -8.781 -1.670 1.00 98.44 72 GLY A O 1
ATOM 536 N N . ALA A 1 73 ? -9.155 -6.579 -1.956 1.00 98.25 73 ALA A N 1
ATOM 537 C CA . ALA A 1 73 ? -8.661 -6.667 -3.323 1.00 98.25 73 ALA A CA 1
ATOM 538 C C . ALA A 1 73 ? -7.315 -7.392 -3.433 1.00 98.25 73 ALA A C 1
ATOM 540 O O . ALA A 1 73 ? -7.164 -8.288 -4.268 1.00 98.25 73 ALA A O 1
ATOM 541 N N . LEU A 1 74 ? -6.380 -7.084 -2.530 1.00 98.31 74 LEU A N 1
ATOM 542 C CA . LEU A 1 74 ? -5.125 -7.815 -2.387 1.00 98.31 74 LEU A CA 1
ATOM 543 C C . LEU A 1 74 ? -5.381 -9.280 -2.062 1.00 98.31 74 LEU A C 1
ATOM 545 O O . LEU A 1 74 ? -4.795 -10.149 -2.688 1.00 98.31 74 LEU A O 1
ATOM 549 N N . THR A 1 75 ? -6.278 -9.585 -1.126 1.00 98.25 75 THR A N 1
ATOM 550 C CA . THR A 1 75 ? -6.535 -10.968 -0.695 1.00 98.25 75 THR A CA 1
ATOM 551 C C . THR A 1 75 ? -7.203 -11.796 -1.794 1.00 98.25 75 THR A C 1
ATOM 553 O O . THR A 1 75 ? -6.770 -12.915 -2.072 1.00 98.25 75 THR A O 1
ATOM 556 N N . ALA A 1 76 ? -8.216 -11.232 -2.454 1.00 97.88 76 ALA A N 1
ATOM 557 C CA . ALA A 1 76 ? -8.988 -11.881 -3.512 1.00 97.88 76 ALA A CA 1
ATOM 558 C C . ALA A 1 76 ? -8.310 -11.847 -4.892 1.00 97.88 76 ALA A C 1
ATOM 560 O O . ALA A 1 76 ? -8.872 -12.376 -5.849 1.00 97.88 76 ALA A O 1
ATOM 561 N N . ARG A 1 77 ? -7.126 -11.230 -5.000 1.00 97.62 77 ARG A N 1
ATOM 562 C CA . ARG A 1 77 ? -6.377 -11.069 -6.251 1.00 97.62 77 ARG A CA 1
ATOM 563 C C . ARG A 1 77 ? -7.230 -10.429 -7.360 1.00 97.62 77 ARG A C 1
ATOM 565 O O . ARG A 1 77 ? -7.347 -10.965 -8.462 1.00 97.62 77 ARG A O 1
ATOM 572 N N . ARG A 1 78 ? -7.860 -9.292 -7.052 1.00 97.94 78 ARG A N 1
ATOM 573 C CA . ARG A 1 78 ? -8.692 -8.520 -7.993 1.00 97.94 78 ARG A CA 1
ATOM 574 C C . ARG A 1 78 ? -8.219 -7.069 -8.081 1.00 97.94 78 ARG A C 1
ATOM 576 O O . ARG A 1 78 ? -7.777 -6.551 -7.055 1.00 97.94 78 ARG A O 1
ATOM 583 N N . PRO A 1 79 ? -8.341 -6.413 -9.247 1.00 97.75 79 PRO A N 1
ATOM 584 C CA . PRO A 1 79 ? -8.075 -4.987 -9.358 1.00 97.75 79 PRO A CA 1
ATOM 585 C C . PRO A 1 79 ? -8.941 -4.167 -8.401 1.00 97.75 79 PRO A C 1
ATOM 587 O O . PRO A 1 79 ? -10.045 -4.590 -8.037 1.00 97.75 79 PRO A O 1
ATOM 590 N N . TRP A 1 80 ? -8.430 -3.012 -7.999 1.00 97.94 80 TRP A N 1
ATOM 591 C CA . TRP A 1 80 ? -9.135 -2.063 -7.147 1.00 97.94 80 TRP A CA 1
ATOM 592 C C . TRP A 1 80 ? -8.544 -0.673 -7.317 1.00 97.94 80 TRP A C 1
ATOM 594 O O . TRP A 1 80 ? -7.346 -0.549 -7.549 1.00 97.94 80 TRP A O 1
ATOM 604 N N . GLU A 1 81 ? -9.385 0.340 -7.181 1.00 95.50 81 GLU A N 1
ATOM 605 C CA . GLU A 1 81 ? -9.013 1.742 -7.304 1.00 95.50 81 GLU A CA 1
ATOM 606 C C . GLU A 1 81 ? -9.719 2.548 -6.209 1.00 95.50 81 GLU A C 1
ATOM 608 O O . GLU A 1 81 ? -10.835 2.204 -5.803 1.00 95.50 81 GLU A O 1
ATOM 613 N N . THR A 1 82 ? -9.072 3.608 -5.734 1.00 92.62 82 THR A N 1
ATOM 614 C CA . THR A 1 82 ? -9.726 4.679 -4.972 1.00 92.62 82 THR A CA 1
ATOM 615 C C . THR A 1 82 ? -9.135 6.030 -5.357 1.00 92.62 82 THR A C 1
ATOM 617 O O . THR A 1 82 ? -8.001 6.114 -5.834 1.00 92.62 82 THR A O 1
ATOM 620 N N . SER A 1 83 ? -9.901 7.087 -5.116 1.00 87.19 83 SER A N 1
ATOM 621 C CA . SER A 1 83 ? -9.463 8.475 -5.212 1.00 87.19 83 SER A CA 1
ATOM 622 C C . SER A 1 83 ? -9.619 9.145 -3.853 1.00 87.19 83 SER A C 1
ATOM 624 O O . SER A 1 83 ? -10.689 9.059 -3.250 1.00 87.19 83 SER A O 1
ATOM 626 N N . THR A 1 84 ? -8.593 9.847 -3.388 1.00 77.69 84 THR A N 1
ATOM 627 C CA . THR A 1 84 ? -8.663 10.637 -2.158 1.00 77.69 84 THR A CA 1
ATOM 628 C C . THR A 1 84 ? -9.267 12.014 -2.419 1.00 77.69 84 THR A C 1
ATOM 630 O O . THR A 1 84 ? -9.339 12.489 -3.553 1.00 77.69 84 THR A O 1
ATOM 633 N N . VAL A 1 85 ? -9.669 12.687 -1.338 1.00 66.50 85 VAL A N 1
ATOM 634 C CA . VAL A 1 85 ? -10.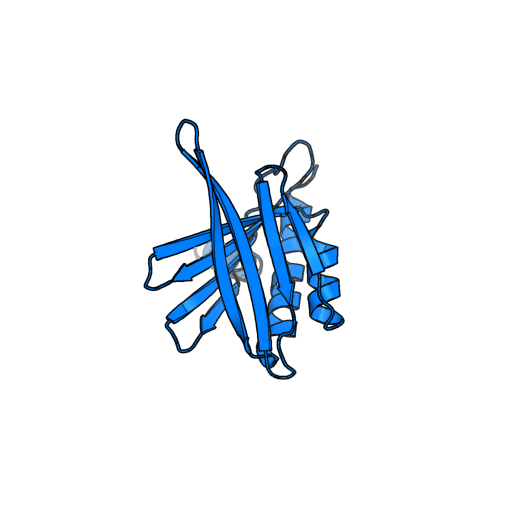213 14.058 -1.365 1.00 66.50 85 VAL A CA 1
ATOM 635 C C . VAL A 1 85 ? -9.192 15.079 -1.901 1.00 66.50 85 VAL A C 1
ATOM 637 O O . VAL A 1 85 ? -9.574 16.155 -2.347 1.00 66.50 85 VAL A O 1
ATOM 640 N N . LEU A 1 86 ? -7.898 14.737 -1.883 1.00 65.69 86 LEU A N 1
ATOM 641 C CA . LEU A 1 86 ? -6.779 15.577 -2.326 1.00 65.69 86 LEU A CA 1
ATOM 642 C C . LEU A 1 86 ? -6.299 15.227 -3.750 1.00 65.69 86 LEU A C 1
ATOM 644 O O . LEU A 1 86 ? -5.105 15.291 -4.035 1.00 65.69 86 LEU A O 1
ATOM 648 N N . ASP A 1 87 ? -7.215 14.822 -4.635 1.00 78.38 87 ASP A N 1
ATOM 649 C CA . ASP A 1 87 ? -6.959 14.535 -6.059 1.00 78.38 87 ASP A CA 1
ATOM 650 C C . ASP A 1 87 ? -5.822 13.531 -6.320 1.00 78.38 87 ASP A C 1
ATOM 652 O O . ASP A 1 87 ? -5.095 13.626 -7.317 1.00 78.38 87 ASP A O 1
ATOM 656 N N . SER A 1 88 ? -5.659 12.564 -5.416 1.00 87.00 88 SER A N 1
ATOM 657 C CA . SER A 1 88 ? -4.719 11.460 -5.592 1.00 87.00 88 SER A CA 1
ATOM 658 C C . SER A 1 88 ? -5.468 10.159 -5.840 1.00 87.00 88 SER A C 1
ATOM 660 O O . SER A 1 88 ? -6.487 9.890 -5.213 1.00 87.00 88 SER A O 1
ATOM 662 N N . LEU A 1 89 ? -4.965 9.339 -6.753 1.00 92.38 89 LEU A N 1
ATOM 663 C CA . LEU A 1 89 ? -5.533 8.050 -7.127 1.00 92.38 89 LEU A CA 1
ATOM 664 C C . LEU A 1 89 ? -4.577 6.934 -6.704 1.00 92.38 89 LEU A C 1
ATOM 666 O O . LEU A 1 89 ? -3.367 7.041 -6.909 1.00 92.38 89 LEU A O 1
ATOM 670 N N . LEU A 1 90 ? -5.123 5.854 -6.155 1.00 95.38 90 LEU A N 1
ATOM 671 C CA . LEU A 1 90 ? -4.399 4.607 -5.944 1.00 95.38 90 LEU A CA 1
ATOM 672 C C . LEU A 1 90 ? -5.026 3.498 -6.768 1.00 95.38 90 LEU A C 1
ATOM 674 O O . LEU A 1 90 ? -6.159 3.108 -6.498 1.00 95.38 90 LEU A O 1
ATOM 678 N N . ASP A 1 91 ? -4.236 2.924 -7.669 1.00 96.94 91 ASP A N 1
ATOM 679 C CA . ASP A 1 91 ? -4.599 1.734 -8.424 1.00 96.94 91 ASP A CA 1
ATOM 680 C C . ASP A 1 91 ? -3.831 0.512 -7.929 1.00 96.94 91 ASP A C 1
ATOM 682 O O . ASP A 1 91 ? -2.602 0.505 -7.813 1.00 96.94 91 ASP A O 1
ATOM 686 N N . LEU A 1 92 ? -4.569 -0.571 -7.720 1.00 97.75 92 LEU A N 1
ATOM 687 C CA . LEU A 1 92 ? -4.063 -1.921 -7.551 1.00 97.75 92 LEU A CA 1
ATOM 688 C C . LEU A 1 92 ? -4.399 -2.725 -8.807 1.00 97.75 92 LEU A C 1
ATOM 690 O O . LEU A 1 92 ? -5.568 -2.985 -9.096 1.00 97.75 92 LEU A O 1
ATOM 694 N N . THR A 1 93 ? -3.380 -3.208 -9.514 1.00 97.81 93 THR A N 1
ATOM 695 C CA . THR A 1 93 ? -3.560 -4.059 -10.697 1.00 97.81 93 THR A CA 1
ATOM 696 C C . THR A 1 93 ? -2.674 -5.303 -10.660 1.00 97.81 93 THR A C 1
ATOM 698 O O . THR A 1 93 ? -1.719 -5.407 -9.890 1.00 97.81 93 THR A O 1
ATOM 701 N N . TYR A 1 94 ? -3.023 -6.278 -11.500 1.00 97.31 94 TYR A N 1
ATOM 702 C CA . TYR A 1 94 ? -2.337 -7.564 -11.639 1.00 97.31 94 TYR A CA 1
ATOM 703 C C . TYR A 1 94 ? -1.913 -7.706 -13.098 1.00 97.31 94 TYR A C 1
ATOM 705 O O . TYR A 1 94 ? -2.669 -8.273 -13.891 1.00 97.31 94 TYR A O 1
ATOM 713 N N . PRO A 1 95 ? -0.770 -7.117 -13.493 1.00 94.56 95 PRO A N 1
ATOM 714 C CA . PRO A 1 95 ? -0.354 -7.101 -14.894 1.00 94.56 95 PRO A CA 1
ATOM 715 C C . PRO A 1 95 ? -0.059 -8.511 -15.430 1.00 94.56 95 PRO A C 1
ATOM 717 O O . PRO A 1 95 ? -0.121 -8.739 -16.636 1.00 94.56 95 PRO A O 1
ATOM 720 N N . ASP A 1 96 ? 0.256 -9.448 -14.537 1.00 94.94 96 ASP A N 1
ATOM 721 C CA . ASP A 1 96 ? 0.538 -10.851 -14.813 1.00 94.94 96 ASP A CA 1
ATOM 722 C C . ASP A 1 96 ? 0.251 -11.707 -13.558 1.00 94.94 96 ASP A C 1
ATOM 724 O O . ASP A 1 96 ? -0.256 -11.209 -12.551 1.00 94.94 96 ASP A O 1
ATOM 728 N N . ASP A 1 97 ? 0.540 -13.012 -13.617 1.00 94.31 97 ASP A N 1
ATOM 729 C CA . ASP A 1 97 ? 0.385 -13.940 -12.482 1.00 94.31 97 ASP A CA 1
ATOM 730 C C . ASP A 1 97 ? 1.528 -13.894 -11.463 1.00 94.31 97 ASP A C 1
ATOM 732 O O . ASP A 1 97 ? 1.443 -14.524 -10.409 1.00 94.31 97 ASP A O 1
ATOM 736 N N . ALA A 1 98 ? 2.603 -13.171 -11.768 1.00 95.56 98 ALA A N 1
ATOM 737 C CA . ALA A 1 98 ? 3.816 -13.146 -10.964 1.00 95.56 98 ALA A CA 1
ATOM 738 C C . ALA A 1 98 ? 3.970 -11.855 -10.158 1.00 95.56 98 ALA A C 1
ATOM 740 O O . ALA A 1 98 ? 4.889 -11.763 -9.338 1.00 95.56 98 ALA A O 1
ATOM 741 N N . SER A 1 99 ? 3.107 -10.862 -10.376 1.00 96.12 99 SER A N 1
ATOM 742 C CA . SER A 1 99 ? 3.272 -9.551 -9.777 1.00 96.12 99 SER A CA 1
ATOM 743 C C . SER A 1 99 ? 1.975 -8.812 -9.485 1.00 96.12 99 SER A C 1
ATOM 745 O O . SER A 1 99 ? 0.933 -8.999 -10.111 1.00 96.12 99 SER A O 1
ATOM 747 N N . VAL A 1 100 ? 2.102 -7.918 -8.512 1.00 97.56 100 VAL A N 1
ATOM 748 C CA . VAL A 1 100 ? 1.109 -6.925 -8.131 1.00 97.56 100 VAL A CA 1
ATOM 749 C C . VAL A 1 100 ? 1.701 -5.558 -8.427 1.00 97.56 100 VAL A C 1
ATOM 751 O O . VAL A 1 100 ? 2.847 -5.292 -8.065 1.00 97.56 100 VAL A O 1
ATOM 754 N N . LEU A 1 101 ? 0.941 -4.686 -9.076 1.00 97.94 101 LEU A N 1
ATOM 755 C CA . LEU A 1 101 ? 1.336 -3.306 -9.325 1.00 97.94 101 LEU A CA 1
ATOM 756 C C . LEU A 1 101 ? 0.479 -2.387 -8.461 1.00 97.94 101 LEU A C 1
ATOM 758 O O . LEU A 1 101 ? -0.748 -2.417 -8.554 1.00 97.94 101 LEU A O 1
ATOM 762 N N . LEU A 1 102 ? 1.142 -1.579 -7.641 1.00 97.31 102 LEU A N 1
ATOM 763 C CA . LEU A 1 102 ? 0.539 -0.427 -6.985 1.00 97.31 102 LEU A CA 1
ATOM 764 C C . LEU A 1 102 ? 0.990 0.821 -7.728 1.00 97.31 102 LEU A C 1
ATOM 766 O O . LEU A 1 102 ? 2.191 1.009 -7.932 1.00 97.31 102 LEU A O 1
ATOM 770 N N . LEU A 1 103 ? 0.041 1.655 -8.124 1.00 97.06 103 LEU A N 1
ATOM 771 C CA . LEU A 1 103 ? 0.293 2.928 -8.778 1.00 97.06 103 LEU A CA 1
ATOM 772 C C . LEU A 1 103 ? -0.379 4.034 -7.969 1.00 97.06 103 LEU A C 1
ATOM 774 O O . LEU A 1 103 ? -1.586 3.997 -7.766 1.00 97.06 103 LEU A O 1
ATOM 778 N N . ILE A 1 104 ? 0.409 5.007 -7.526 1.00 95.31 104 ILE A N 1
ATOM 779 C CA . ILE A 1 104 ? -0.080 6.246 -6.927 1.00 95.31 104 ILE A CA 1
ATOM 780 C C . ILE A 1 104 ? 0.025 7.326 -7.998 1.00 95.31 104 ILE A C 1
ATOM 782 O O . ILE A 1 104 ? 1.094 7.520 -8.575 1.00 95.31 104 ILE A O 1
ATOM 786 N N . THR A 1 105 ? -1.077 8.014 -8.269 1.00 94.25 105 THR A N 1
ATOM 787 C CA . THR A 1 105 ? -1.100 9.190 -9.138 1.00 94.25 105 THR A CA 1
ATOM 788 C C . THR A 1 105 ? -1.491 10.400 -8.310 1.00 94.25 105 THR A C 1
ATOM 790 O O . THR A 1 105 ? -2.579 10.422 -7.751 1.00 94.25 105 THR A O 1
ATOM 793 N N . GLU A 1 106 ? -0.615 11.395 -8.232 1.00 90.12 106 GLU A N 1
ATOM 794 C CA . GLU A 1 106 ? -0.828 12.646 -7.503 1.00 90.12 106 GLU A CA 1
ATOM 795 C C . GLU A 1 106 ? -1.070 13.776 -8.507 1.00 90.12 106 GLU A C 1
ATOM 797 O O . GLU A 1 106 ? -0.344 13.910 -9.498 1.00 90.12 106 GLU A O 1
ATOM 802 N N . THR A 1 107 ? -2.086 14.603 -8.263 1.00 87.31 107 THR A N 1
ATOM 803 C CA . THR A 1 107 ? -2.283 15.833 -9.038 1.00 87.31 107 THR A CA 1
ATOM 804 C C . THR A 1 107 ? -1.401 16.933 -8.462 1.00 87.31 107 THR A C 1
ATOM 806 O O . THR A 1 107 ? -1.611 17.400 -7.343 1.00 87.31 107 THR A O 1
ATOM 809 N N . VAL A 1 108 ? -0.413 17.369 -9.239 1.00 83.50 108 VAL A N 1
ATOM 810 C CA . VAL A 1 108 ? 0.470 18.474 -8.875 1.00 83.50 108 VAL A CA 1
ATOM 811 C C . VAL A 1 108 ? -0.140 19.774 -9.387 1.00 83.50 108 VAL A C 1
ATOM 813 O O . VAL A 1 108 ? -0.368 19.943 -10.588 1.00 83.50 108 VAL A O 1
ATOM 816 N N . TRP A 1 109 ? -0.417 20.684 -8.456 1.00 80.50 109 TRP A N 1
ATOM 817 C CA . TRP A 1 109 ? -0.986 22.001 -8.724 1.00 80.50 109 TRP A CA 1
ATOM 818 C C . TRP A 1 109 ? 0.129 23.055 -8.765 1.00 80.50 109 TRP A C 1
ATOM 820 O O . TRP A 1 109 ? 0.709 23.381 -7.729 1.00 80.50 109 TRP A O 1
ATOM 830 N N . GLU A 1 110 ? 0.416 23.608 -9.946 1.00 81.25 110 GLU A N 1
ATOM 831 C CA . GLU A 1 110 ? 1.410 24.673 -10.143 1.00 81.25 110 GLU A CA 1
ATOM 832 C C . GLU A 1 110 ? 0.757 25.902 -10.789 1.00 81.25 110 GLU A C 1
ATOM 834 O O . GLU A 1 110 ? 0.441 25.915 -11.976 1.00 81.25 110 GLU A O 1
ATOM 839 N N . ASP A 1 111 ? 0.575 26.967 -10.001 1.00 81.81 111 ASP A N 1
ATOM 840 C CA . ASP A 1 111 ? -0.040 28.244 -10.392 1.00 81.81 111 ASP A CA 1
ATOM 841 C C . ASP A 1 111 ? -1.390 28.120 -11.131 1.00 81.81 111 ASP A C 1
ATOM 843 O O . ASP A 1 111 ? -2.454 28.270 -10.529 1.00 81.81 111 ASP A O 1
ATOM 847 N N . ARG A 1 112 ? -1.350 27.931 -12.456 1.00 76.50 112 ARG A N 1
ATOM 848 C CA . ARG A 1 112 ? -2.507 27.867 -13.367 1.00 76.50 112 ARG A CA 1
ATOM 849 C C . ARG A 1 112 ? -2.594 26.570 -14.166 1.00 76.50 112 ARG A C 1
ATOM 851 O O . ARG A 1 112 ? -3.577 26.404 -14.884 1.00 76.50 112 ARG A O 1
ATOM 858 N N . ASP A 1 113 ? -1.604 25.696 -14.037 1.00 79.00 113 ASP A N 1
ATOM 859 C CA . ASP A 1 113 ? -1.562 24.397 -14.687 1.00 79.00 113 ASP A CA 1
ATOM 860 C C . ASP A 1 113 ? -1.599 23.297 -13.624 1.00 79.00 113 ASP A C 1
ATOM 862 O O . ASP A 1 113 ? -1.045 23.412 -12.528 1.00 79.00 113 ASP A O 1
ATOM 866 N N . ASN A 1 114 ? -2.276 22.207 -13.954 1.00 80.56 114 ASN A N 1
ATOM 867 C CA . ASN A 1 114 ? -2.252 20.990 -13.168 1.00 80.56 114 ASN A CA 1
ATOM 868 C C . ASN A 1 114 ? -1.792 19.835 -14.050 1.00 80.56 114 ASN A C 1
ATOM 870 O O . ASN A 1 114 ? -2.171 19.720 -15.218 1.00 80.56 114 ASN A O 1
ATOM 874 N N . HIS A 1 115 ? -0.951 18.974 -13.493 1.00 85.25 115 HIS A N 1
ATOM 875 C CA . HIS A 1 115 ? -0.512 17.768 -14.175 1.00 85.25 115 HIS A CA 1
ATOM 876 C C . HIS A 1 115 ? -0.483 16.590 -13.208 1.00 85.25 115 HIS A C 1
ATOM 878 O O . HIS A 1 115 ? -0.250 16.747 -12.013 1.00 85.25 115 HIS A O 1
ATOM 884 N N . ALA A 1 116 ? -0.751 15.401 -13.739 1.00 88.75 116 ALA A N 1
ATOM 885 C CA . ALA A 1 116 ? -0.714 14.168 -12.973 1.00 88.75 116 ALA A CA 1
ATOM 886 C C . ALA A 1 116 ? 0.708 13.595 -12.980 1.00 88.75 116 ALA A C 1
ATOM 888 O O . ALA A 1 116 ? 1.308 13.424 -14.046 1.00 88.75 116 ALA A O 1
ATOM 889 N N . VAL A 1 117 ? 1.228 13.277 -11.798 1.00 90.69 117 VAL A N 1
ATOM 890 C CA . VAL A 1 117 ? 2.490 12.560 -11.614 1.00 90.69 117 VAL A CA 1
ATOM 891 C C . VAL A 1 117 ? 2.174 11.170 -11.089 1.00 90.69 117 VAL A C 1
ATOM 893 O O . VAL A 1 117 ? 1.495 11.015 -10.081 1.00 90.69 117 VAL A O 1
ATOM 896 N N . SER A 1 118 ? 2.663 10.153 -11.789 1.00 94.19 118 SER A N 1
ATOM 897 C CA . SER A 1 118 ? 2.376 8.750 -11.501 1.00 94.19 118 SER A CA 1
ATOM 898 C C . SER A 1 118 ? 3.642 8.031 -11.045 1.00 94.19 118 SER A C 1
ATOM 900 O O . SER A 1 118 ? 4.616 7.942 -11.793 1.00 94.19 118 SER A O 1
ATOM 902 N N . THR A 1 119 ? 3.600 7.460 -9.845 1.00 95.94 119 THR A N 1
ATOM 903 C CA . THR A 1 119 ? 4.676 6.665 -9.248 1.00 95.94 119 THR A CA 1
ATOM 904 C C . THR A 1 119 ? 4.157 5.266 -8.953 1.00 95.94 119 THR A C 1
ATOM 906 O O . THR A 1 119 ? 3.162 5.089 -8.254 1.00 95.94 119 THR A O 1
ATOM 909 N N . SER A 1 120 ? 4.844 4.242 -9.458 1.00 96.19 120 SER A N 1
ATOM 910 C CA . SER A 1 120 ? 4.422 2.851 -9.284 1.00 96.19 120 SER A CA 1
ATOM 911 C C . SER A 1 120 ? 5.488 1.988 -8.631 1.00 96.19 120 SER A C 1
ATOM 913 O O . SER A 1 120 ? 6.678 2.194 -8.861 1.00 96.19 120 SER A O 1
ATOM 915 N N . ILE A 1 121 ? 5.053 0.955 -7.916 1.00 97.81 121 ILE A N 1
ATOM 916 C CA . ILE A 1 121 ? 5.912 -0.135 -7.462 1.00 97.81 121 ILE A CA 1
ATOM 917 C C . ILE A 1 121 ? 5.316 -1.481 -7.865 1.00 97.81 121 ILE A C 1
ATOM 919 O O . ILE A 1 121 ? 4.135 -1.763 -7.646 1.00 97.81 121 ILE A O 1
ATOM 923 N N . ARG A 1 122 ? 6.159 -2.334 -8.453 1.00 97.81 122 ARG A N 1
ATOM 924 C CA . ARG A 1 122 ? 5.810 -3.714 -8.785 1.00 97.81 122 ARG A CA 1
ATOM 925 C C . ARG A 1 122 ? 6.331 -4.648 -7.702 1.00 9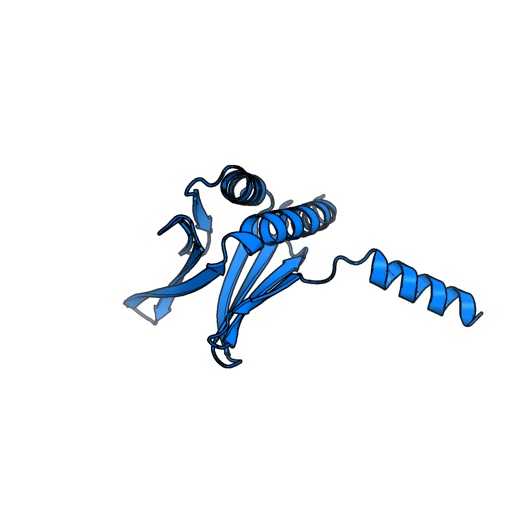7.81 122 ARG A C 1
ATOM 927 O O . ARG A 1 122 ? 7.534 -4.834 -7.556 1.00 97.81 122 ARG A O 1
ATOM 934 N N . LEU A 1 123 ? 5.417 -5.269 -6.974 1.00 97.00 123 LEU A N 1
ATOM 935 C CA . LEU A 1 123 ? 5.721 -6.269 -5.962 1.00 97.00 123 LEU A CA 1
ATOM 936 C C . LEU A 1 123 ? 5.677 -7.672 -6.580 1.00 97.00 123 LEU A C 1
ATOM 938 O O . LEU A 1 123 ? 4.802 -7.946 -7.406 1.00 97.00 123 LEU A O 1
ATOM 942 N N . PRO A 1 124 ? 6.556 -8.596 -6.158 1.00 97.12 124 PRO A N 1
ATOM 943 C CA . PRO A 1 124 ? 6.373 -10.013 -6.447 1.00 97.12 124 PRO A CA 1
ATOM 944 C C . PRO A 1 124 ? 5.042 -10.513 -5.871 1.00 97.12 124 PRO A C 1
ATOM 946 O O . PRO A 1 124 ? 4.659 -10.114 -4.770 1.00 97.12 124 PRO A O 1
ATOM 949 N N . GLU A 1 125 ? 4.370 -11.441 -6.551 1.00 96.88 125 GLU A N 1
ATOM 950 C CA . GLU A 1 125 ? 3.101 -12.033 -6.089 1.00 96.88 125 GLU A CA 1
ATOM 951 C C . GLU A 1 125 ? 3.218 -12.621 -4.670 1.00 96.88 125 GLU A C 1
ATOM 953 O O . GLU A 1 125 ? 2.280 -12.549 -3.876 1.00 96.88 125 GLU A O 1
ATOM 958 N N . GLN A 1 126 ? 4.399 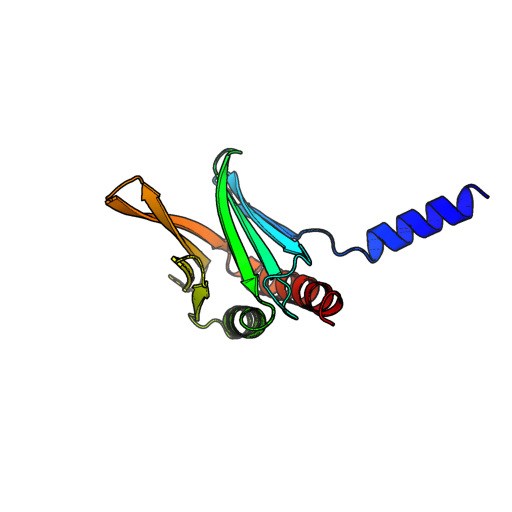-13.122 -4.284 1.00 97.06 126 GLN A N 1
ATOM 959 C CA . GLN A 1 126 ? 4.648 -13.640 -2.933 1.00 97.06 126 GLN A CA 1
ATOM 960 C C . GLN A 1 126 ? 4.518 -12.567 -1.838 1.00 97.06 126 GLN A C 1
ATOM 962 O O . GLN A 1 126 ? 4.312 -12.910 -0.677 1.00 97.06 126 GLN A O 1
ATOM 967 N N . GLN A 1 127 ? 4.627 -11.282 -2.187 1.00 97.44 127 GLN A N 1
ATOM 968 C CA . GLN A 1 127 ? 4.488 -10.154 -1.262 1.00 97.44 127 GLN A CA 1
ATOM 969 C C . GLN A 1 127 ? 3.053 -9.634 -1.144 1.00 97.44 127 GLN A C 1
ATOM 971 O O . GLN A 1 127 ? 2.770 -8.851 -0.240 1.00 97.44 127 GLN A O 1
ATOM 976 N N . ARG A 1 128 ? 2.118 -10.109 -1.975 1.00 97.56 128 ARG A N 1
ATOM 977 C CA . ARG A 1 128 ? 0.715 -9.673 -1.943 1.00 97.56 128 ARG A CA 1
ATOM 978 C C . ARG A 1 128 ? 0.042 -9.900 -0.591 1.00 97.56 128 ARG A C 1
ATOM 980 O O . ARG A 1 128 ? -0.547 -8.984 -0.024 1.00 97.56 128 ARG A O 1
ATOM 987 N N . LEU A 1 129 ? 0.105 -11.129 -0.076 1.00 97.69 129 LEU A N 1
ATOM 988 C CA . LEU A 1 129 ? -0.508 -11.478 1.210 1.00 97.69 129 LEU A CA 1
ATOM 989 C C . LEU A 1 129 ? 0.251 -10.882 2.411 1.00 97.69 129 LEU A C 1
ATOM 991 O O . LEU A 1 129 ? -0.417 -10.395 3.325 1.00 97.69 129 LEU A O 1
ATOM 995 N N . PRO A 1 130 ? 1.600 -10.843 2.424 1.00 96.69 130 PRO A N 1
ATOM 996 C CA . PRO A 1 130 ? 2.350 -10.052 3.399 1.00 96.69 130 PRO A CA 1
ATOM 997 C C . PRO A 1 130 ? 1.916 -8.584 3.462 1.00 96.69 130 PRO A C 1
ATOM 999 O O . PRO A 1 130 ? 1.658 -8.084 4.557 1.00 96.69 130 PRO A O 1
ATOM 1002 N N . LEU A 1 131 ? 1.748 -7.927 2.310 1.00 96.31 131 LEU A N 1
ATOM 1003 C CA . LEU A 1 131 ? 1.244 -6.557 2.237 1.00 96.31 131 LEU A CA 1
ATOM 1004 C C . LEU A 1 131 ? -0.187 -6.453 2.784 1.00 96.31 131 LEU A C 1
ATOM 1006 O O . LEU A 1 131 ? -0.453 -5.607 3.632 1.00 96.31 131 LEU A O 1
ATOM 1010 N N . ALA A 1 132 ? -1.105 -7.329 2.361 1.00 96.88 132 ALA A N 1
ATOM 1011 C CA . ALA A 1 132 ? -2.483 -7.330 2.863 1.00 96.88 132 ALA A CA 1
ATOM 1012 C C . ALA A 1 132 ? -2.543 -7.493 4.393 1.00 96.88 132 ALA A C 1
ATOM 1014 O O . ALA A 1 132 ? -3.330 -6.835 5.071 1.00 96.88 132 ALA A O 1
ATOM 1015 N N . SER A 1 133 ? -1.683 -8.353 4.945 1.00 95.06 133 SER A N 1
ATOM 1016 C CA . SER A 1 133 ? -1.551 -8.554 6.387 1.00 95.06 133 SER A CA 1
ATOM 1017 C C . SER A 1 133 ? -0.987 -7.317 7.092 1.00 95.06 133 SER A C 1
ATOM 1019 O O . SER A 1 133 ? -1.479 -6.950 8.157 1.00 95.06 133 SER A O 1
ATOM 1021 N N . ALA A 1 134 ? 0.014 -6.655 6.506 1.00 94.00 134 ALA A N 1
ATOM 1022 C CA . ALA A 1 134 ? 0.555 -5.406 7.032 1.00 94.00 134 ALA A CA 1
ATOM 1023 C C . ALA A 1 134 ? -0.495 -4.291 7.057 1.00 94.00 134 ALA A C 1
ATOM 1025 O O . ALA A 1 134 ? -0.667 -3.645 8.086 1.00 94.00 134 ALA A O 1
ATOM 1026 N N . LEU A 1 135 ? -1.251 -4.134 5.969 1.00 94.81 135 LEU A N 1
ATOM 1027 C CA . LEU A 1 135 ? -2.351 -3.176 5.885 1.00 94.81 135 LEU A CA 1
ATOM 1028 C C . LEU A 1 135 ? -3.455 -3.486 6.890 1.00 94.81 135 LEU A C 1
ATOM 1030 O O . LEU A 1 135 ? -3.989 -2.564 7.488 1.00 94.81 135 LEU A O 1
ATOM 1034 N N . ARG A 1 136 ? -3.769 -4.766 7.134 1.00 94.88 136 ARG A N 1
ATOM 1035 C CA . ARG A 1 136 ? -4.730 -5.148 8.178 1.00 94.88 136 ARG A CA 1
ATOM 1036 C C . ARG A 1 136 ? -4.259 -4.721 9.567 1.00 94.88 136 ARG A C 1
ATOM 1038 O O . ARG A 1 136 ? -5.037 -4.126 10.295 1.00 94.88 136 ARG A O 1
ATOM 1045 N N . ARG A 1 137 ? -2.995 -4.972 9.919 1.00 91.50 137 ARG A N 1
ATOM 1046 C CA . ARG A 1 137 ? -2.453 -4.528 11.216 1.00 91.50 137 ARG A CA 1
ATOM 1047 C C . ARG A 1 137 ? -2.441 -3.006 11.334 1.00 91.50 137 ARG A C 1
ATOM 1049 O O . ARG A 1 137 ? -2.767 -2.478 12.388 1.00 91.50 137 ARG A O 1
ATOM 1056 N N . ALA A 1 138 ? -2.077 -2.310 10.257 1.00 90.94 138 ALA A N 1
ATOM 1057 C CA . ALA A 1 138 ? -2.092 -0.853 10.233 1.00 90.94 138 ALA A CA 1
ATOM 1058 C C . ALA A 1 138 ? -3.521 -0.298 10.356 1.00 90.94 138 ALA A C 1
ATOM 1060 O O . ALA A 1 138 ? -3.734 0.640 11.113 1.00 90.94 138 ALA A O 1
ATOM 1061 N N . TYR A 1 139 ? -4.493 -0.927 9.688 1.00 91.56 139 TYR A N 1
ATOM 1062 C CA . TYR A 1 139 ? -5.920 -0.630 9.812 1.00 91.56 139 TYR A CA 1
ATOM 1063 C C . TYR A 1 139 ? -6.410 -0.785 11.252 1.00 91.56 139 TYR A C 1
ATOM 1065 O O . TYR A 1 139 ? -7.027 0.132 11.780 1.00 91.56 139 TYR A O 1
ATOM 1073 N N . ASP A 1 140 ? -6.109 -1.917 11.898 1.00 89.44 140 ASP A N 1
ATOM 1074 C CA . ASP A 1 140 ? -6.548 -2.191 13.272 1.00 89.44 140 ASP A CA 1
ATOM 1075 C C . ASP A 1 140 ? -6.026 -1.129 14.252 1.00 89.44 140 ASP A C 1
ATOM 1077 O O . ASP A 1 140 ? -6.699 -0.789 15.223 1.00 89.44 140 ASP A O 1
ATOM 1081 N N . VAL A 1 141 ? -4.848 -0.568 13.973 1.00 86.81 141 VAL A N 1
ATOM 1082 C CA . VAL A 1 141 ? -4.269 0.514 14.772 1.00 86.81 141 VAL A CA 1
ATOM 1083 C C . VAL A 1 141 ? -4.851 1.863 14.423 1.00 86.81 141 VAL A C 1
ATOM 1085 O O . VAL A 1 141 ? -5.228 2.567 15.348 1.00 86.81 141 VAL A O 1
ATOM 1088 N N . ALA A 1 142 ? -4.986 2.201 13.139 1.00 87.19 142 ALA A N 1
ATOM 1089 C CA . ALA A 1 142 ? -5.638 3.430 12.687 1.00 87.19 142 ALA A CA 1
ATOM 1090 C C . ALA A 1 142 ? -7.051 3.557 13.286 1.00 87.19 142 ALA A C 1
ATOM 1092 O O . ALA A 1 142 ? -7.380 4.578 13.877 1.00 87.19 142 ALA A O 1
ATOM 1093 N N . ARG A 1 143 ? -7.832 2.470 13.271 1.00 86.94 143 ARG A N 1
ATOM 1094 C CA . ARG A 1 143 ? -9.158 2.376 13.908 1.00 86.94 143 ARG A CA 1
ATOM 1095 C C . ARG A 1 143 ? -9.156 2.663 15.412 1.00 86.94 143 ARG A C 1
ATOM 1097 O O . ARG A 1 143 ? -10.198 3.006 15.952 1.00 86.94 143 ARG A O 1
ATOM 1104 N N . GLY A 1 144 ? -8.029 2.480 16.099 1.00 83.69 144 GLY A N 1
ATOM 1105 C CA . GLY A 1 144 ? -7.889 2.806 17.519 1.00 83.69 144 GLY A CA 1
ATOM 1106 C C . GLY A 1 144 ? -7.780 4.306 17.810 1.00 83.69 144 GLY A C 1
ATOM 1107 O O . GLY A 1 144 ? -7.857 4.685 18.975 1.00 83.69 144 GLY A O 1
ATOM 1108 N N . TRP A 1 145 ? -7.593 5.136 16.780 1.00 81.06 145 TRP A N 1
ATOM 1109 C CA . TRP A 1 145 ? -7.509 6.600 16.873 1.00 81.06 145 TRP A CA 1
ATOM 1110 C C . TRP A 1 145 ? -8.817 7.303 16.502 1.00 81.06 145 TRP A C 1
ATOM 1112 O O . TRP A 1 145 ? -8.875 8.528 16.517 1.00 81.06 145 TRP A O 1
ATOM 1122 N N . GLU A 1 146 ? -9.846 6.542 16.141 1.00 81.31 146 GLU A N 1
ATOM 1123 C CA . GLU A 1 146 ? -11.172 7.069 15.835 1.00 81.31 146 GLU A CA 1
ATOM 1124 C C . GLU A 1 146 ? -12.009 7.134 17.115 1.00 81.31 146 GLU A C 1
ATOM 1126 O O . GLU A 1 146 ? -12.020 6.173 17.892 1.00 81.31 146 GLU A O 1
ATOM 1131 N N . ASP A 1 147 ? -12.689 8.264 17.324 1.00 65.94 147 ASP A N 1
ATOM 1132 C CA . ASP A 1 147 ? -13.546 8.541 18.488 1.00 65.94 147 ASP A CA 1
ATOM 1133 C C . ASP A 1 147 ? -14.943 7.893 18.385 1.00 65.94 147 ASP A C 1
ATOM 1135 O O . ASP A 1 147 ? -15.580 7.974 17.306 1.00 65.94 147 ASP A O 1
#